Protein AF-A0A0F0H656-F1 (afdb_monomer_lite)

Sequence (84 aa):
ARGHGYLLVPDSLGTSRLLRDGRLLGVFTSTGDGTVSAEWEVPNSGEHAEPHDAAVGYALAAAFGTGAEPMWKLTLNALLEMWP

Secondary structure (DSSP, 8-state):
-PPPPEEEEE-SSSEEEEEETTEEEEEEE--SSS--EEEE---SSSPPPPHHHHHHHHHHHHHH-S----HHHHHHHHHHHT--

Structure (mmCIF, N/CA/C/O backbone):
data_AF-A0A0F0H656-F1
#
_entry.id   AF-A0A0F0H656-F1
#
loop_
_atom_site.group_PDB
_atom_site.id
_atom_site.type_symbol
_atom_site.label_atom_id
_atom_site.label_alt_id
_atom_site.label_comp_id
_atom_site.label_asym_id
_atom_site.label_entity_id
_atom_site.label_seq_id
_atom_site.pdbx_PDB_ins_code
_atom_site.Cartn_x
_atom_site.Cartn_y
_atom_site.Cartn_z
_atom_site.occupancy
_atom_site.B_iso_or_equiv
_atom_site.auth_seq_id
_atom_site.auth_comp_id
_atom_site.auth_asym_id
_atom_site.auth_atom_id
_atom_site.pdbx_PDB_model_num
ATOM 1 N N . ALA A 1 1 ? -16.823 -14.502 12.722 1.00 52.41 1 ALA A N 1
ATOM 2 C CA . ALA A 1 1 ? -16.465 -13.213 12.100 1.00 52.41 1 ALA A CA 1
ATOM 3 C C . ALA A 1 1 ? -16.798 -13.295 10.617 1.00 52.41 1 ALA A C 1
ATOM 5 O O . ALA A 1 1 ? -16.556 -14.347 10.034 1.00 52.41 1 ALA A O 1
ATOM 6 N N . ARG A 1 2 ? -17.402 -12.263 10.016 1.00 67.62 2 ARG A N 1
ATOM 7 C CA . ARG A 1 2 ? -17.434 -12.167 8.547 1.00 67.62 2 ARG A CA 1
ATOM 8 C C . ARG A 1 2 ? -16.013 -11.818 8.097 1.00 67.62 2 ARG A C 1
ATOM 10 O O . ARG A 1 2 ? -15.377 -10.998 8.747 1.00 67.62 2 ARG A O 1
ATOM 17 N N . GLY A 1 3 ? -15.496 -12.507 7.084 1.00 78.56 3 GLY A N 1
ATOM 18 C CA . GLY A 1 3 ? -14.186 -12.186 6.520 1.00 78.56 3 GLY A CA 1
ATOM 19 C C . GLY A 1 3 ? -14.293 -10.964 5.614 1.00 78.56 3 GLY A C 1
ATOM 20 O O . GLY A 1 3 ? -15.265 -10.861 4.869 1.00 78.56 3 GLY A O 1
ATOM 21 N N . HIS A 1 4 ? -13.309 -10.072 5.689 1.00 88.25 4 HIS A N 1
ATOM 22 C CA . HIS A 1 4 ? -13.147 -8.946 4.771 1.00 88.25 4 HIS A CA 1
ATOM 23 C C . HIS A 1 4 ? -12.139 -9.312 3.675 1.00 88.25 4 HIS A C 1
ATOM 25 O O . HIS A 1 4 ? -11.130 -9.967 3.952 1.00 88.25 4 HIS A O 1
ATOM 31 N N . GLY A 1 5 ? -12.415 -8.915 2.433 1.00 94.31 5 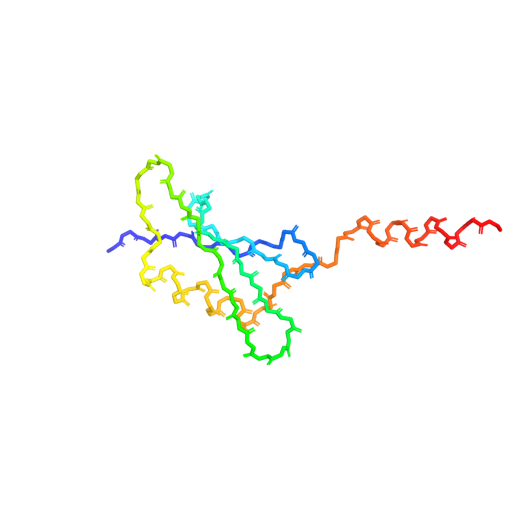GLY A N 1
ATOM 32 C CA . GLY A 1 5 ? -11.493 -9.076 1.312 1.00 94.31 5 GLY A CA 1
ATOM 33 C C . GLY A 1 5 ? -10.544 -7.885 1.207 1.00 94.31 5 GLY A C 1
ATOM 34 O O . GLY A 1 5 ? -10.999 -6.744 1.159 1.00 94.31 5 GLY A O 1
ATOM 35 N N . TYR A 1 6 ? -9.238 -8.150 1.122 1.00 96.06 6 TYR A N 1
ATOM 36 C CA . TYR A 1 6 ? -8.210 -7.121 0.950 1.00 96.06 6 TYR A CA 1
ATOM 37 C C . TYR A 1 6 ? -7.546 -7.219 -0.415 1.00 96.06 6 TYR A C 1
ATOM 39 O O . TYR A 1 6 ? -7.195 -8.311 -0.862 1.00 96.06 6 TYR A O 1
ATOM 47 N N . LEU A 1 7 ? -7.339 -6.069 -1.054 1.00 96.19 7 LEU A N 1
ATOM 48 C CA . LEU A 1 7 ? -6.598 -5.959 -2.308 1.00 96.19 7 LEU A CA 1
ATOM 49 C C . LEU A 1 7 ? -5.554 -4.851 -2.193 1.00 96.19 7 LEU A C 1
ATOM 51 O O . LEU A 1 7 ? -5.889 -3.726 -1.829 1.00 96.19 7 LEU A O 1
ATOM 55 N N . LEU A 1 8 ? -4.306 -5.167 -2.541 1.00 95.81 8 LEU A N 1
ATOM 56 C CA . LEU A 1 8 ? -3.237 -4.189 -2.722 1.00 95.81 8 LEU A CA 1
ATOM 57 C C . LEU A 1 8 ? -3.031 -3.987 -4.227 1.00 95.81 8 LEU A C 1
ATOM 59 O O . LEU A 1 8 ? -2.508 -4.864 -4.911 1.00 95.81 8 LEU A O 1
ATOM 63 N N . VAL A 1 9 ? -3.501 -2.858 -4.748 1.00 95.00 9 VAL A N 1
ATOM 64 C CA . VAL A 1 9 ? -3.568 -2.590 -6.190 1.00 95.00 9 VAL A CA 1
ATOM 65 C C . VAL A 1 9 ? -2.498 -1.568 -6.567 1.00 95.00 9 VAL A C 1
ATOM 67 O O . VAL A 1 9 ? -2.534 -0.467 -6.019 1.00 95.00 9 VAL A O 1
ATOM 70 N N . PRO A 1 10 ? -1.573 -1.876 -7.494 1.00 91.94 10 PRO A N 1
ATOM 71 C CA . PRO A 1 10 ? -0.633 -0.890 -8.014 1.00 91.94 10 PRO A CA 1
ATOM 72 C C . PRO A 1 10 ? -1.360 0.342 -8.551 1.00 91.94 10 PRO A C 1
ATOM 74 O O . PRO A 1 10 ? -2.313 0.220 -9.320 1.00 91.94 10 PRO A O 1
ATOM 77 N N . ASP A 1 11 ? -0.911 1.519 -8.135 1.00 87.62 11 ASP A N 1
ATOM 78 C CA . ASP A 1 11 ? -1.517 2.797 -8.516 1.00 87.62 11 ASP A CA 1
ATOM 79 C C . ASP A 1 11 ? -0.543 3.683 -9.299 1.00 87.62 11 ASP A C 1
ATOM 81 O O . ASP A 1 11 ? -0.937 4.395 -10.221 1.00 87.62 11 ASP A O 1
ATOM 85 N N . SER A 1 12 ? 0.752 3.596 -8.983 1.00 84.81 12 SER A N 1
ATOM 86 C CA . SER A 1 12 ? 1.814 4.331 -9.672 1.00 84.81 12 SER A CA 1
ATOM 87 C C . SER A 1 12 ? 3.119 3.528 -9.735 1.00 84.81 12 SER A C 1
ATOM 89 O O . SER A 1 12 ? 3.154 2.352 -9.388 1.00 84.81 12 SER A O 1
ATOM 91 N N . LEU A 1 13 ? 4.212 4.175 -10.154 1.00 82.56 13 LEU A N 1
ATOM 92 C CA . LEU A 1 13 ? 5.554 3.582 -10.171 1.00 82.56 13 LEU A CA 1
ATOM 93 C C . LEU A 1 13 ? 6.015 3.075 -8.800 1.00 82.56 13 LEU A C 1
ATOM 95 O O . LEU A 1 13 ? 6.753 2.100 -8.746 1.00 82.56 13 LEU A O 1
ATOM 99 N N . GLY A 1 14 ? 5.613 3.743 -7.717 1.00 88.38 14 GLY A N 1
ATOM 100 C CA . GLY A 1 14 ? 6.082 3.417 -6.368 1.00 88.38 14 GLY A CA 1
ATOM 101 C C . GLY A 1 14 ? 4.971 3.132 -5.371 1.00 88.38 14 GLY A C 1
ATOM 102 O O . GLY A 1 14 ? 5.265 2.693 -4.265 1.00 88.38 14 GLY A O 1
ATOM 103 N N . THR A 1 15 ? 3.708 3.364 -5.728 1.00 94.06 15 THR A N 1
ATOM 104 C CA . THR A 1 15 ? 2.599 3.312 -4.770 1.00 94.06 15 THR A CA 1
ATOM 105 C C . THR A 1 15 ? 1.547 2.280 -5.146 1.00 94.06 15 THR A C 1
ATOM 107 O O . THR A 1 15 ? 1.287 2.023 -6.325 1.00 94.06 15 THR A O 1
ATOM 110 N N . SER A 1 16 ? 0.907 1.714 -4.126 1.00 96.00 16 SER A N 1
ATOM 111 C CA . SER A 1 16 ? -0.250 0.830 -4.264 1.00 96.00 16 SER A CA 1
ATOM 112 C C . SER A 1 16 ? -1.375 1.269 -3.334 1.00 96.00 16 SER A C 1
ATOM 114 O O . SER A 1 16 ? -1.130 1.666 -2.199 1.00 96.00 16 SER A O 1
ATOM 116 N N . ARG A 1 17 ? -2.623 1.152 -3.783 1.00 96.44 17 ARG A N 1
ATOM 117 C CA . ARG A 1 17 ? -3.823 1.398 -2.977 1.00 96.44 17 ARG A CA 1
ATOM 118 C C . ARG A 1 17 ? -4.250 0.136 -2.238 1.00 96.44 17 ARG A C 1
ATOM 120 O O . ARG A 1 17 ? -4.381 -0.921 -2.854 1.00 96.44 17 ARG A O 1
ATOM 127 N N . LEU A 1 18 ? -4.514 0.257 -0.940 1.00 97.25 18 LEU A N 1
ATOM 128 C CA . LEU A 1 18 ? -5.136 -0.795 -0.139 1.00 97.25 18 LEU A CA 1
ATOM 129 C C . LEU A 1 18 ? -6.655 -0.618 -0.146 1.00 97.25 18 LEU A C 1
ATOM 131 O O . LEU A 1 18 ? -7.175 0.412 0.292 1.00 97.25 18 LEU A O 1
ATOM 135 N N . LEU A 1 19 ? -7.361 -1.647 -0.605 1.00 95.88 19 LEU A N 1
ATOM 136 C CA . LEU A 1 19 ? -8.816 -1.714 -0.606 1.00 95.88 19 LEU A CA 1
ATOM 137 C C . LEU A 1 19 ? -9.300 -2.790 0.370 1.00 95.88 19 LEU A C 1
ATOM 139 O O . LEU A 1 19 ? -8.780 -3.905 0.346 1.00 95.88 19 LEU A O 1
ATOM 143 N N . ARG A 1 20 ? -10.337 -2.482 1.155 1.00 94.69 20 ARG A N 1
ATOM 144 C CA . ARG A 1 20 ? -11.126 -3.454 1.930 1.00 94.69 20 ARG A CA 1
ATOM 145 C C . ARG A 1 20 ? -12.538 -3.499 1.377 1.00 94.69 20 ARG A C 1
ATOM 147 O O . ARG A 1 20 ? -13.227 -2.484 1.395 1.00 94.69 20 ARG A O 1
ATOM 154 N N . ASP A 1 21 ? -12.957 -4.650 0.863 1.00 93.12 21 ASP A N 1
ATOM 155 C CA . ASP A 1 21 ? -14.274 -4.835 0.237 1.00 93.12 21 ASP A CA 1
ATOM 156 C C . ASP A 1 21 ? -14.598 -3.739 -0.804 1.00 93.12 21 ASP A C 1
ATOM 158 O O . ASP A 1 21 ? -15.708 -3.218 -0.885 1.00 93.12 21 ASP A O 1
ATOM 162 N N . GLY A 1 22 ? -13.585 -3.341 -1.583 1.00 91.94 22 GLY A N 1
ATOM 163 C CA . GLY A 1 22 ? -13.685 -2.293 -2.605 1.00 91.94 22 GLY A CA 1
ATOM 164 C C . GLY A 1 22 ? -13.564 -0.854 -2.090 1.00 91.94 22 GLY A C 1
ATOM 165 O O . GLY A 1 22 ? -13.450 0.068 -2.896 1.00 91.94 22 GLY A O 1
ATOM 166 N N . ARG A 1 23 ? -13.528 -0.634 -0.772 1.00 92.06 23 ARG A N 1
ATOM 167 C CA . ARG A 1 23 ? -13.322 0.686 -0.171 1.00 92.06 23 ARG A CA 1
ATOM 168 C C . ARG A 1 23 ? -11.834 1.003 -0.033 1.00 92.06 23 ARG A C 1
ATOM 170 O O . ARG A 1 23 ? -11.095 0.214 0.546 1.00 92.06 23 ARG A O 1
ATOM 177 N N . LEU A 1 24 ? -11.420 2.191 -0.473 1.00 94.12 24 LEU A N 1
ATOM 178 C CA . LEU A 1 24 ? -10.065 2.697 -0.250 1.00 94.12 24 LEU A CA 1
ATOM 179 C C . LEU A 1 24 ? -9.808 2.979 1.234 1.00 94.12 24 LEU A C 1
ATOM 181 O O . LEU A 1 24 ? -10.576 3.698 1.877 1.00 94.12 24 LEU A O 1
ATOM 185 N N . LEU A 1 25 ? -8.727 2.396 1.753 1.00 95.50 25 LEU A N 1
ATOM 186 C CA . LEU A 1 25 ? -8.255 2.613 3.120 1.00 95.50 25 LEU A CA 1
ATOM 187 C C . LEU A 1 25 ? -6.989 3.466 3.174 1.00 95.50 25 LEU A C 1
ATOM 189 O O . LEU A 1 25 ? -6.818 4.235 4.113 1.00 95.50 25 LEU A O 1
ATOM 193 N N . GLY A 1 26 ? -6.106 3.341 2.187 1.00 95.69 26 GLY A N 1
ATOM 194 C CA . GLY A 1 26 ? -4.866 4.105 2.152 1.00 95.69 26 GLY A CA 1
ATOM 195 C C . GLY A 1 26 ? -3.972 3.743 0.977 1.00 95.69 26 GLY A C 1
ATOM 196 O O . GLY A 1 26 ? -4.290 2.863 0.170 1.00 95.69 26 GLY A O 1
ATOM 197 N N . VAL A 1 27 ? -2.841 4.430 0.903 1.00 96.81 27 VAL A N 1
ATOM 198 C CA . VAL A 1 27 ? -1.808 4.279 -0.118 1.00 96.81 27 VAL A CA 1
ATOM 199 C C . VAL A 1 27 ? -0.516 3.845 0.558 1.00 96.81 27 VAL A C 1
ATOM 201 O O . VAL A 1 27 ? -0.086 4.447 1.535 1.00 96.81 27 VAL A O 1
ATOM 204 N N . PHE A 1 28 ? 0.103 2.794 0.035 1.00 96.88 28 PHE A N 1
ATOM 205 C CA . PHE A 1 28 ? 1.334 2.208 0.547 1.00 96.88 28 PHE A CA 1
ATOM 206 C C . PHE A 1 28 ? 2.484 2.437 -0.424 1.00 96.88 28 PHE A C 1
ATOM 208 O O . PHE A 1 28 ? 2.290 2.385 -1.641 1.00 96.88 28 PHE A O 1
ATOM 215 N N . THR A 1 29 ? 3.681 2.617 0.131 1.00 95.25 29 THR A N 1
ATOM 216 C CA . THR A 1 29 ? 4.940 2.725 -0.614 1.00 95.25 29 THR A CA 1
ATOM 217 C C . THR A 1 29 ? 5.980 1.786 -0.010 1.00 95.25 29 THR A C 1
ATOM 219 O O . THR A 1 29 ? 6.200 1.793 1.199 1.00 95.25 29 THR A O 1
ATOM 222 N N . SER A 1 30 ? 6.632 0.995 -0.855 1.00 92.50 30 SER A N 1
ATOM 223 C CA . SER A 1 30 ? 7.784 0.155 -0.553 1.00 92.50 30 SER A CA 1
ATOM 224 C C . SER A 1 30 ? 8.672 0.073 -1.792 1.00 92.50 30 SER A C 1
ATOM 226 O O . SER A 1 30 ? 8.307 -0.516 -2.808 1.00 92.50 30 SER A O 1
ATOM 228 N N . THR A 1 31 ? 9.841 0.703 -1.716 1.00 82.50 31 THR A N 1
ATOM 229 C CA . THR A 1 31 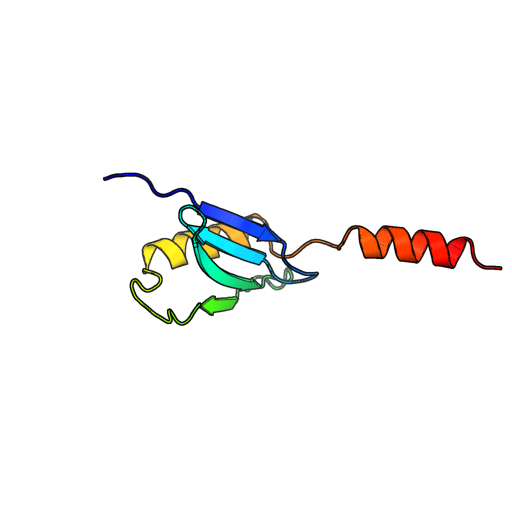? 10.776 0.884 -2.841 1.00 82.50 31 THR A CA 1
ATOM 230 C C . THR A 1 31 ? 11.930 -0.124 -2.827 1.00 82.50 31 THR A C 1
ATOM 232 O O . THR A 1 31 ? 12.912 0.050 -3.545 1.00 82.50 31 THR A O 1
ATOM 235 N N . GLY A 1 32 ? 11.830 -1.183 -2.016 1.00 81.31 32 GLY A N 1
ATOM 236 C CA . GLY A 1 32 ? 12.883 -2.194 -1.864 1.00 81.31 32 GLY A CA 1
ATOM 237 C C . GLY A 1 32 ? 13.998 -1.813 -0.882 1.00 81.31 32 GLY A C 1
ATOM 238 O O . GLY A 1 32 ? 14.987 -2.533 -0.779 1.00 81.31 32 GLY A O 1
ATOM 239 N N . ASP A 1 33 ? 13.835 -0.727 -0.125 1.00 84.00 33 ASP A N 1
ATOM 240 C CA . ASP A 1 33 ? 14.742 -0.289 0.949 1.00 84.00 33 ASP A CA 1
ATOM 241 C C . ASP A 1 33 ? 14.485 -0.998 2.297 1.00 84.00 33 ASP A C 1
ATOM 243 O O . ASP A 1 33 ? 15.053 -0.636 3.328 1.00 84.00 33 ASP A O 1
ATOM 247 N N . GLY A 1 34 ? 13.613 -2.009 2.297 1.00 84.94 34 GLY A N 1
ATOM 248 C CA . GLY A 1 34 ? 13.185 -2.732 3.495 1.00 84.94 34 GLY A CA 1
ATOM 249 C C . GLY A 1 34 ? 12.182 -1.967 4.361 1.00 84.94 34 GLY A C 1
ATOM 250 O O . GLY A 1 34 ? 11.782 -2.479 5.406 1.00 84.94 34 GLY A O 1
ATOM 251 N N . THR A 1 35 ? 11.752 -0.776 3.937 1.00 91.56 35 THR A N 1
ATOM 252 C CA . THR A 1 35 ? 10.761 0.037 4.639 1.00 91.56 35 THR A CA 1
ATOM 253 C C . THR A 1 35 ? 9.435 0.032 3.883 1.00 91.56 35 THR A C 1
ATOM 255 O O . THR A 1 35 ? 9.357 -0.100 2.658 1.00 91.56 35 THR A O 1
ATOM 258 N N . VAL A 1 36 ? 8.355 0.154 4.649 1.00 96.00 36 VAL A N 1
ATOM 259 C CA . VAL A 1 36 ? 7.013 0.389 4.127 1.00 96.00 36 VAL A CA 1
ATOM 260 C C . VAL A 1 36 ? 6.476 1.644 4.804 1.00 96.00 36 VAL A C 1
ATOM 262 O O . VAL A 1 36 ? 6.526 1.758 6.030 1.00 96.00 36 VAL A O 1
ATOM 265 N N . SER A 1 37 ? 5.952 2.581 4.022 1.00 96.06 37 SER A N 1
ATOM 266 C CA . SER A 1 37 ? 5.195 3.732 4.519 1.00 96.06 37 SER A CA 1
ATOM 267 C C . SER A 1 37 ? 3.747 3.662 4.039 1.00 96.06 37 SER A C 1
ATOM 269 O O . SER A 1 37 ? 3.445 3.009 3.036 1.00 96.06 37 SER A O 1
ATOM 271 N N . ALA A 1 38 ? 2.844 4.303 4.783 1.00 96.81 38 ALA A N 1
ATOM 272 C CA . ALA A 1 38 ? 1.423 4.334 4.470 1.00 96.81 38 ALA A CA 1
ATOM 273 C C . ALA A 1 38 ? 0.838 5.725 4.722 1.00 96.81 38 ALA A C 1
ATOM 275 O O . ALA A 1 38 ? 1.059 6.321 5.778 1.00 96.81 38 ALA A O 1
ATOM 276 N N . GLU A 1 39 ? 0.056 6.203 3.762 1.00 95.81 39 GLU A N 1
ATOM 277 C CA . GLU A 1 39 ? -0.818 7.362 3.893 1.00 95.81 39 GLU A CA 1
ATOM 278 C C . GLU A 1 39 ? -2.256 6.860 3.989 1.00 95.81 39 GLU A C 1
ATOM 280 O O . GLU A 1 39 ? -2.756 6.172 3.097 1.00 95.81 39 GLU A O 1
ATOM 285 N N . TRP A 1 40 ? -2.913 7.157 5.104 1.00 95.12 40 TRP A N 1
ATOM 286 C CA . TRP A 1 40 ? -4.256 6.665 5.387 1.00 95.12 40 TRP A CA 1
ATOM 287 C C . TRP A 1 40 ? -5.310 7.637 4.873 1.00 95.12 40 TRP A C 1
ATOM 289 O O . TRP A 1 40 ? -5.178 8.849 5.045 1.00 95.12 40 TRP A O 1
ATOM 299 N N . GLU A 1 41 ? -6.370 7.098 4.270 1.00 92.94 41 GLU A N 1
ATOM 300 C CA . GLU A 1 41 ? -7.511 7.904 3.847 1.00 92.94 41 GLU A CA 1
ATOM 301 C C . GLU A 1 41 ? -8.182 8.561 5.052 1.00 92.94 41 GLU A C 1
ATOM 303 O O . GLU A 1 41 ? -8.427 7.917 6.078 1.00 92.94 41 GLU A O 1
ATOM 308 N N . VAL A 1 42 ? -8.520 9.842 4.901 1.00 86.19 42 VAL A N 1
ATOM 309 C CA . VAL A 1 42 ? -9.272 10.598 5.904 1.00 86.19 42 VAL A CA 1
ATOM 310 C C . VAL A 1 42 ? -10.742 10.541 5.495 1.00 86.19 42 VAL A C 1
ATOM 312 O O . VAL A 1 42 ? -11.142 11.199 4.533 1.00 86.19 42 VAL A O 1
ATOM 315 N N . PRO A 1 43 ? -11.578 9.739 6.174 1.00 79.62 43 PRO A N 1
ATOM 316 C CA . PRO A 1 43 ? -12.938 9.522 5.715 1.00 79.62 43 PRO A CA 1
ATOM 317 C C . PRO A 1 43 ? -13.785 10.793 5.856 1.00 79.62 43 PRO A C 1
ATOM 319 O O . PRO A 1 43 ? -13.938 11.337 6.945 1.00 79.62 43 PRO A O 1
ATOM 322 N N . ASN A 1 44 ? -14.427 11.207 4.759 1.00 73.94 44 ASN A N 1
ATOM 323 C CA . ASN A 1 44 ? -15.413 12.298 4.768 1.00 73.94 44 ASN A CA 1
ATOM 324 C C . ASN A 1 44 ? -16.718 11.922 5.502 1.00 73.94 44 ASN A C 1
ATOM 326 O O . ASN A 1 44 ? -17.452 12.792 5.963 1.00 73.94 44 ASN A O 1
ATOM 330 N N . SER A 1 45 ? -17.012 10.625 5.632 1.00 60.62 45 SER A N 1
ATOM 331 C CA . SER A 1 45 ? -18.104 10.098 6.455 1.00 60.62 45 SER A CA 1
ATOM 332 C C . SER A 1 45 ? -17.828 8.636 6.821 1.00 60.62 45 SER A C 1
ATOM 334 O O . SER A 1 45 ? -17.838 7.775 5.941 1.00 60.62 45 SER A O 1
ATOM 336 N N . GLY A 1 46 ? -17.618 8.335 8.106 1.00 65.12 46 GLY A N 1
ATOM 337 C CA . GLY A 1 46 ? -17.648 6.961 8.623 1.00 65.12 46 GLY A CA 1
ATOM 338 C C . GLY A 1 46 ? -16.308 6.352 9.055 1.00 65.12 46 GLY A C 1
ATOM 339 O O . GLY A 1 46 ? -15.434 7.028 9.589 1.00 65.12 46 GLY A O 1
ATOM 340 N N . GLU A 1 47 ? -16.236 5.025 8.902 1.00 78.56 47 GLU A N 1
ATOM 341 C CA . GLU A 1 47 ? -15.263 4.098 9.508 1.00 78.56 47 GLU A CA 1
ATOM 342 C C . GLU A 1 47 ? -13.811 4.461 9.184 1.00 78.56 47 GLU A C 1
ATOM 344 O O . GLU A 1 47 ? -13.507 4.719 8.028 1.00 78.56 47 GLU A O 1
ATOM 349 N N . HIS A 1 48 ? -12.910 4.438 10.159 1.00 87.56 48 HIS A N 1
ATOM 350 C CA . HIS A 1 48 ? -11.475 4.609 9.909 1.00 87.56 48 HIS A CA 1
ATOM 351 C C . HIS A 1 48 ? -10.816 3.258 9.609 1.00 87.56 48 HIS A C 1
ATOM 353 O O . HIS A 1 48 ? -11.404 2.209 9.873 1.00 87.56 48 HIS A O 1
ATOM 359 N N . ALA A 1 49 ? -9.596 3.290 9.070 1.00 91.44 49 ALA A N 1
ATOM 360 C CA . ALA A 1 49 ? -8.759 2.098 9.031 1.00 91.44 49 ALA A CA 1
ATOM 361 C C . ALA A 1 49 ? -8.503 1.602 10.464 1.00 91.44 49 ALA A C 1
ATOM 363 O O . ALA A 1 49 ? -8.178 2.378 11.367 1.00 91.44 49 ALA A O 1
ATOM 364 N N . GLU A 1 50 ? -8.665 0.305 10.668 1.00 92.38 50 GLU A N 1
ATOM 365 C CA . GLU A 1 50 ? -8.438 -0.367 11.935 1.00 92.38 50 GLU A CA 1
ATOM 366 C C . GLU A 1 50 ? -7.019 -0.952 12.008 1.00 92.38 50 GLU A C 1
ATOM 368 O O . GLU A 1 50 ? -6.378 -1.189 10.979 1.00 92.38 50 GLU A O 1
ATOM 373 N N . PRO A 1 51 ? -6.514 -1.282 13.213 1.00 94.56 51 PRO A N 1
ATOM 374 C CA . PRO A 1 51 ? -5.198 -1.908 13.361 1.00 94.56 51 PRO A CA 1
ATOM 375 C C . PRO A 1 51 ? -5.021 -3.191 12.535 1.00 94.56 51 PRO A C 1
ATOM 377 O O . PRO A 1 51 ? -3.916 -3.498 12.089 1.00 94.56 51 PRO A O 1
ATOM 380 N N . HIS A 1 52 ? -6.105 -3.937 12.308 1.00 93.75 52 HIS A N 1
ATOM 381 C CA . HIS A 1 52 ? -6.074 -5.145 11.493 1.00 93.75 52 HIS A CA 1
ATOM 382 C C . HIS A 1 52 ? -5.890 -4.833 9.995 1.00 93.75 52 HIS A C 1
ATOM 384 O O . HIS A 1 52 ? -5.157 -5.551 9.316 1.00 93.75 52 HIS A O 1
ATOM 390 N N . ASP A 1 53 ? -6.473 -3.736 9.494 1.00 95.44 53 ASP A N 1
ATOM 391 C CA . ASP A 1 53 ? -6.263 -3.269 8.119 1.00 95.44 53 ASP A CA 1
ATOM 392 C C . ASP A 1 53 ? -4.801 -2.873 7.905 1.00 95.44 53 ASP A C 1
ATOM 394 O O . ASP A 1 53 ? -4.197 -3.225 6.891 1.00 95.44 53 ASP A O 1
ATOM 398 N N . ALA A 1 54 ? -4.218 -2.186 8.894 1.00 95.81 54 ALA A N 1
ATOM 399 C CA . ALA A 1 54 ? -2.807 -1.824 8.889 1.00 95.81 54 ALA A CA 1
ATOM 400 C C . ALA A 1 54 ? -1.916 -3.063 8.815 1.00 95.81 54 ALA A C 1
ATOM 402 O O . ALA A 1 54 ? -1.067 -3.148 7.930 1.00 95.81 54 ALA A O 1
ATOM 403 N N . ALA A 1 55 ? -2.141 -4.051 9.682 1.00 96.62 55 ALA A N 1
ATOM 404 C CA . ALA A 1 55 ? -1.358 -5.283 9.679 1.00 96.62 55 ALA A CA 1
ATOM 405 C C . ALA A 1 55 ? -1.391 -5.992 8.313 1.00 96.62 55 ALA A C 1
ATOM 407 O O . ALA A 1 55 ? -0.341 -6.381 7.799 1.00 96.62 55 ALA A O 1
ATOM 408 N N . VAL A 1 56 ? -2.575 -6.112 7.700 1.00 96.50 56 VAL A N 1
ATOM 409 C CA . VAL A 1 56 ? -2.723 -6.729 6.372 1.00 96.50 56 VAL A CA 1
ATOM 410 C C . VAL A 1 56 ? -2.027 -5.896 5.294 1.00 96.50 56 VAL A C 1
ATOM 412 O O . VAL A 1 56 ? -1.273 -6.450 4.496 1.00 96.50 56 VAL A O 1
ATOM 415 N N . GLY A 1 57 ? -2.224 -4.576 5.284 1.00 96.31 57 GLY A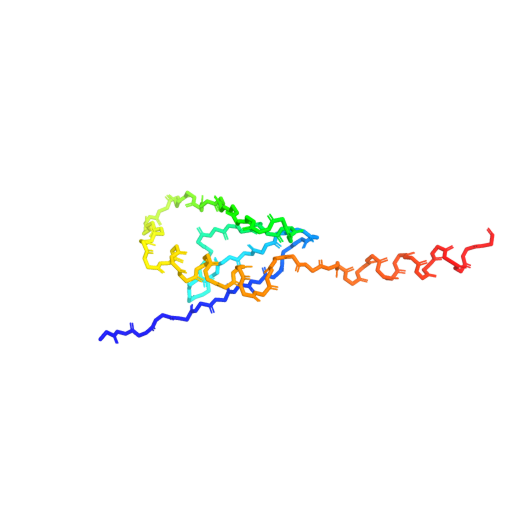 N 1
ATOM 416 C CA . GLY A 1 57 ? -1.606 -3.679 4.308 1.00 96.31 57 GLY A CA 1
ATOM 417 C C . GLY A 1 57 ? -0.079 -3.717 4.341 1.00 96.31 57 GLY A C 1
ATOM 418 O O . GLY A 1 57 ? 0.554 -3.911 3.304 1.00 96.31 57 GLY A O 1
ATOM 419 N N . TYR A 1 58 ? 0.510 -3.619 5.537 1.00 97.06 58 TYR A N 1
ATOM 420 C CA . TYR A 1 58 ? 1.959 -3.706 5.724 1.00 97.06 58 TYR A CA 1
ATOM 421 C C . TYR A 1 58 ? 2.511 -5.072 5.313 1.00 97.06 58 TYR A C 1
ATOM 423 O O . TYR A 1 58 ? 3.540 -5.128 4.643 1.00 97.06 58 TYR A O 1
ATOM 431 N N . ALA A 1 59 ? 1.826 -6.168 5.659 1.00 95.75 59 ALA A N 1
ATOM 432 C CA . ALA A 1 59 ? 2.249 -7.509 5.262 1.00 95.75 59 ALA A CA 1
ATOM 433 C C . ALA A 1 59 ? 2.226 -7.693 3.736 1.00 95.75 59 ALA A C 1
ATOM 435 O O . ALA A 1 59 ? 3.183 -8.221 3.173 1.00 95.75 59 ALA A O 1
ATOM 436 N N . LEU A 1 60 ? 1.170 -7.227 3.059 1.00 95.12 60 LEU A N 1
ATOM 437 C CA . LEU A 1 60 ? 1.071 -7.294 1.599 1.00 95.12 60 LEU A CA 1
ATOM 438 C C . LEU A 1 60 ? 2.153 -6.443 0.923 1.00 95.12 60 LEU A C 1
ATOM 440 O O . LEU A 1 60 ? 2.843 -6.937 0.035 1.00 95.12 60 LEU A O 1
ATOM 444 N N . ALA A 1 61 ? 2.338 -5.198 1.367 1.00 95.06 61 ALA A N 1
ATOM 445 C CA . ALA A 1 61 ? 3.343 -4.299 0.802 1.00 95.06 61 ALA A CA 1
ATOM 446 C C . ALA A 1 61 ? 4.772 -4.816 1.029 1.00 95.06 61 ALA A C 1
ATOM 448 O O . ALA A 1 61 ? 5.599 -4.733 0.128 1.00 95.06 61 ALA A O 1
ATOM 449 N N . ALA A 1 62 ? 5.059 -5.404 2.193 1.00 94.19 62 ALA A N 1
ATOM 450 C CA . ALA A 1 62 ? 6.365 -5.997 2.471 1.00 94.19 62 ALA A CA 1
ATOM 451 C C . ALA A 1 62 ? 6.620 -7.281 1.661 1.00 94.19 62 ALA A C 1
ATOM 453 O O . ALA A 1 62 ? 7.748 -7.526 1.243 1.00 94.19 62 ALA A O 1
ATOM 454 N N . ALA A 1 63 ? 5.592 -8.109 1.443 1.00 92.31 63 ALA A N 1
ATOM 455 C CA . ALA A 1 63 ? 5.734 -9.382 0.735 1.00 92.31 63 ALA A CA 1
ATOM 456 C C . ALA A 1 63 ? 5.821 -9.221 -0.790 1.00 92.31 63 ALA A C 1
ATOM 458 O O . ALA A 1 63 ? 6.550 -9.970 -1.440 1.00 92.31 63 ALA A O 1
ATOM 459 N N . PHE A 1 64 ? 5.068 -8.275 -1.359 1.00 89.81 64 PHE A N 1
ATOM 460 C CA . PHE A 1 64 ? 4.930 -8.114 -2.811 1.00 89.81 64 PHE A CA 1
ATOM 461 C C . PHE A 1 64 ? 5.560 -6.828 -3.359 1.00 89.81 64 PHE A C 1
ATOM 463 O O . PHE A 1 64 ? 5.672 -6.685 -4.575 1.00 89.81 64 PHE A O 1
ATOM 470 N N . GLY A 1 65 ? 5.976 -5.903 -2.491 1.00 90.81 65 GLY A N 1
ATOM 471 C CA . GLY A 1 65 ? 6.332 -4.543 -2.883 1.00 90.81 65 GLY A CA 1
ATOM 472 C C . GLY A 1 65 ? 5.097 -3.694 -3.200 1.00 90.81 65 GLY A C 1
ATOM 473 O O . GLY A 1 65 ? 3.948 -4.102 -2.997 1.00 90.81 65 GLY A O 1
ATOM 474 N N . THR A 1 66 ? 5.330 -2.484 -3.703 1.00 92.56 66 THR A N 1
ATOM 475 C CA . THR A 1 66 ? 4.267 -1.591 -4.179 1.00 92.56 66 THR A CA 1
ATOM 476 C C . THR A 1 66 ? 4.610 -0.990 -5.528 1.00 92.56 66 THR A C 1
ATOM 478 O O . THR A 1 66 ? 5.760 -0.979 -5.962 1.00 92.56 66 THR A O 1
ATOM 481 N N . GLY A 1 67 ? 3.583 -0.447 -6.172 1.00 84.88 67 GLY A N 1
ATOM 482 C CA . GLY A 1 67 ? 3.699 0.098 -7.506 1.00 84.88 67 GLY A CA 1
ATOM 483 C C . GLY A 1 67 ? 3.862 -0.971 -8.578 1.00 84.88 67 GLY A C 1
ATOM 484 O O . GLY A 1 67 ? 3.999 -2.167 -8.328 1.00 84.88 67 GLY A O 1
ATOM 485 N N . ALA A 1 68 ? 3.773 -0.512 -9.812 1.00 80.06 68 ALA A N 1
ATOM 486 C CA . ALA A 1 68 ? 4.093 -1.275 -11.001 1.00 80.06 68 ALA A CA 1
ATOM 487 C C . ALA A 1 68 ? 4.580 -0.281 -12.051 1.00 80.06 68 ALA A C 1
ATOM 489 O O . ALA A 1 68 ? 4.096 0.854 -12.104 1.00 80.06 68 ALA A O 1
ATOM 490 N N . GLU A 1 69 ? 5.517 -0.686 -12.910 1.00 66.75 69 GLU A N 1
ATOM 491 C CA . GLU A 1 69 ? 5.814 0.133 -14.080 1.00 66.75 69 GLU A CA 1
ATOM 492 C C . GLU A 1 69 ? 4.547 0.250 -14.940 1.00 66.75 69 GLU A C 1
ATOM 494 O O . GLU A 1 69 ? 3.998 -0.770 -15.370 1.00 66.75 69 GLU A O 1
ATOM 499 N N . PRO A 1 70 ? 4.041 1.472 -15.191 1.00 64.94 70 PRO A N 1
ATOM 500 C CA . PRO A 1 70 ? 2.845 1.630 -15.993 1.00 64.94 70 PRO A CA 1
ATOM 501 C C . PRO A 1 70 ? 3.106 1.111 -17.403 1.00 64.94 70 PRO A C 1
ATOM 503 O O . PRO A 1 70 ? 4.087 1.512 -18.033 1.00 64.94 70 PRO A O 1
ATOM 506 N N . MET A 1 71 ? 2.203 0.292 -17.947 1.00 65.00 71 MET A N 1
ATOM 507 C CA . MET A 1 71 ? 2.370 -0.219 -19.314 1.00 65.00 71 MET A CA 1
ATOM 508 C C . MET A 1 71 ? 2.511 0.904 -20.356 1.00 65.00 71 MET A C 1
ATOM 510 O O . MET A 1 71 ? 3.192 0.711 -21.356 1.00 65.00 71 MET A O 1
ATOM 514 N N . TRP A 1 72 ? 1.965 2.105 -20.109 1.00 65.50 72 TRP A N 1
ATOM 515 C CA . TRP A 1 72 ? 2.167 3.256 -21.000 1.00 65.50 72 TRP A CA 1
ATOM 516 C C . TRP A 1 72 ? 3.640 3.646 -21.150 1.00 65.50 72 TRP A C 1
ATOM 518 O O . TRP A 1 72 ? 4.024 4.138 -22.204 1.00 65.50 72 TRP A O 1
ATOM 528 N N . LYS A 1 73 ? 4.469 3.428 -20.124 1.00 66.62 73 LYS A N 1
ATOM 529 C CA . LYS A 1 73 ? 5.893 3.772 -20.130 1.00 66.62 73 LYS A CA 1
ATOM 530 C C . LYS A 1 73 ? 6.665 2.843 -21.071 1.00 66.62 73 LYS A C 1
ATOM 532 O O . LYS A 1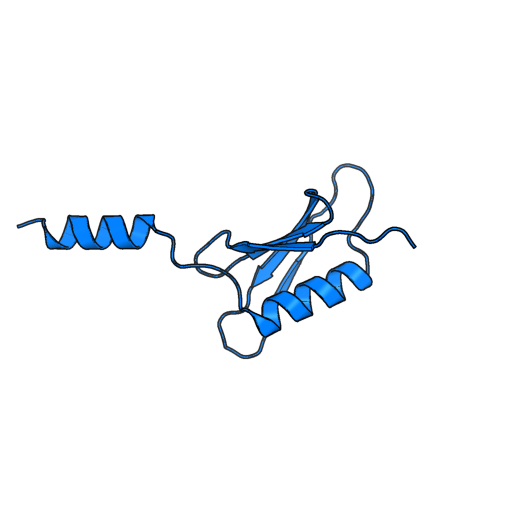 73 ? 7.515 3.308 -21.821 1.00 66.62 73 LYS A O 1
ATOM 537 N N . LEU A 1 74 ? 6.286 1.561 -21.111 1.00 72.62 74 LEU A N 1
ATOM 538 C CA . LEU A 1 74 ? 6.763 0.604 -22.116 1.00 72.62 74 LEU A CA 1
ATOM 539 C C . LEU A 1 74 ? 6.325 1.021 -23.526 1.00 72.62 74 LEU A C 1
ATOM 541 O O . LEU A 1 74 ? 7.147 1.049 -24.438 1.00 72.62 74 LEU A O 1
ATOM 545 N N . THR A 1 75 ? 5.059 1.416 -23.698 1.00 75.50 75 THR A N 1
ATOM 546 C CA . THR A 1 75 ? 4.551 1.898 -24.992 1.00 75.50 75 THR A CA 1
ATOM 547 C C . THR A 1 75 ? 5.250 3.182 -25.449 1.00 75.50 75 THR A C 1
ATOM 549 O O . THR A 1 75 ? 5.561 3.316 -26.628 1.00 75.50 75 THR A O 1
ATOM 552 N N . LEU A 1 76 ? 5.527 4.120 -24.537 1.00 79.88 76 LEU A N 1
ATOM 553 C CA . LEU A 1 76 ? 6.227 5.367 -24.845 1.00 79.88 76 LEU A CA 1
ATOM 554 C C . LEU A 1 76 ? 7.692 5.114 -25.212 1.00 79.88 76 LEU A C 1
ATOM 556 O O . LEU A 1 76 ? 8.161 5.686 -26.189 1.00 79.88 76 LEU A O 1
ATOM 560 N N . ASN A 1 77 ? 8.392 4.244 -24.477 1.00 79.12 77 ASN A N 1
ATOM 561 C CA . ASN A 1 77 ? 9.764 3.862 -24.816 1.00 79.12 77 ASN A CA 1
ATOM 562 C C . ASN A 1 77 ? 9.828 3.229 -26.211 1.00 79.12 77 ASN A C 1
ATOM 564 O O . ASN A 1 77 ? 10.634 3.658 -27.029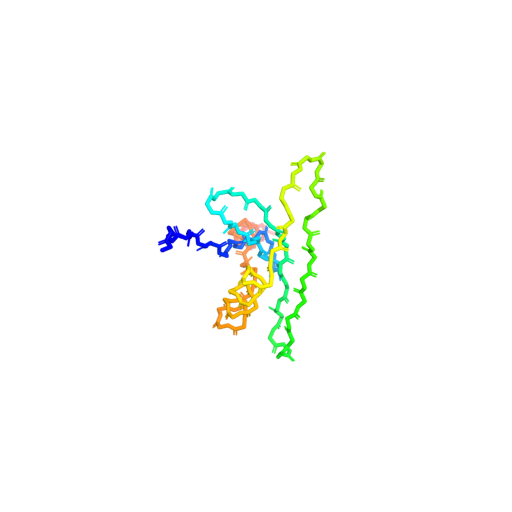 1.00 79.12 77 ASN A O 1
ATOM 568 N N . ALA A 1 78 ? 8.920 2.297 -26.521 1.00 81.00 78 ALA A N 1
ATOM 569 C CA . ALA A 1 78 ? 8.844 1.695 -27.851 1.00 81.00 78 ALA A CA 1
ATOM 570 C C . ALA A 1 78 ? 8.561 2.739 -28.948 1.00 81.00 78 ALA A C 1
ATOM 572 O O . ALA A 1 78 ? 9.137 2.677 -30.029 1.00 81.00 78 ALA A O 1
ATOM 573 N N . LEU A 1 79 ? 7.694 3.722 -28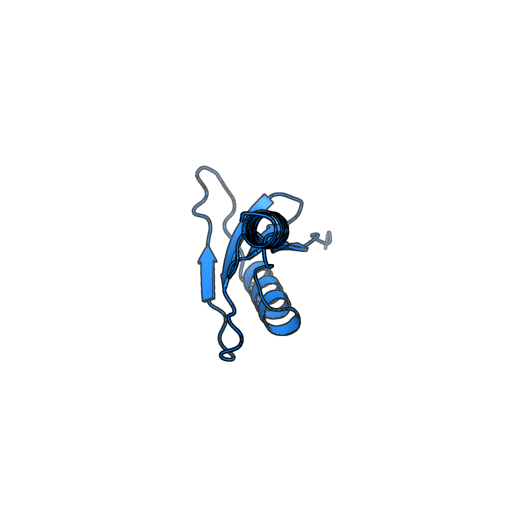.678 1.00 85.38 79 LEU A N 1
ATOM 574 C CA . LEU A 1 79 ? 7.396 4.798 -29.626 1.00 85.38 79 LEU A CA 1
ATOM 575 C C . LEU A 1 79 ? 8.608 5.715 -29.867 1.00 85.38 79 LEU A C 1
ATOM 577 O O . LEU A 1 79 ? 8.854 6.105 -31.005 1.00 85.38 79 LEU A O 1
ATOM 581 N N . LEU A 1 80 ? 9.357 6.047 -28.811 1.00 87.12 80 LEU A N 1
ATOM 582 C CA . LEU A 1 80 ? 10.562 6.877 -28.889 1.00 87.12 80 LEU A CA 1
ATOM 583 C C . LEU A 1 80 ? 11.717 6.157 -29.598 1.00 87.12 80 LEU A C 1
ATOM 585 O O . LEU A 1 80 ? 12.442 6.796 -30.347 1.00 87.12 80 LEU A O 1
ATOM 589 N N . GLU A 1 81 ? 11.860 4.841 -29.423 1.00 82.81 81 GLU A N 1
ATOM 590 C CA . GLU A 1 81 ? 12.846 4.031 -30.158 1.00 82.81 81 GLU A CA 1
ATOM 591 C C . GLU A 1 81 ? 12.541 3.929 -31.663 1.00 82.81 81 GLU A C 1
ATOM 593 O O . GLU A 1 81 ? 13.449 3.720 -32.464 1.00 82.81 81 GLU A O 1
ATOM 598 N N . MET A 1 82 ? 11.275 4.087 -32.063 1.00 83.25 82 MET A N 1
ATOM 599 C CA . MET A 1 82 ? 10.856 4.113 -33.471 1.00 83.25 82 MET A CA 1
ATOM 600 C C . MET A 1 82 ? 10.916 5.513 -34.102 1.00 83.25 82 MET A C 1
ATOM 602 O O . MET A 1 82 ? 10.642 5.652 -35.298 1.00 83.25 82 MET A O 1
ATOM 606 N N . TRP A 1 83 ? 11.232 6.549 -33.322 1.00 74.62 83 TRP A N 1
ATOM 607 C CA . TRP A 1 83 ? 11.376 7.911 -33.825 1.00 74.62 83 TRP A CA 1
ATOM 608 C C . TRP A 1 83 ? 12.792 8.109 -34.409 1.00 74.62 83 TRP A C 1
ATOM 610 O O . TRP A 1 83 ? 13.759 7.764 -33.730 1.00 74.62 83 TRP A O 1
ATOM 620 N N . PRO A 1 84 ? 12.932 8.614 -35.652 1.00 67.81 84 PRO A N 1
ATOM 621 C CA . PRO A 1 84 ? 14.220 8.737 -36.341 1.00 67.81 84 PRO A CA 1
ATOM 622 C C . PRO A 1 84 ? 15.144 9.810 -35.754 1.00 67.81 84 PRO A C 1
ATOM 624 O O . PRO A 1 84 ? 14.634 10.799 -35.173 1.00 67.81 84 PRO A O 1
#

Radius of gyration: 15.95 Å; chains: 1; bounding box: 33×26×50 Å

pLDDT: mean 86.96, std 10.61, range [52.41, 97.25]

Foldseek 3Di:
DDDWDWDFAADAQFKTFIDTNNHTFWIWGDPPPQDIDIDGDDDPDDDHDDPVSVVVNVVCCNVPNHHDHPVVVVVVVVVVVPDD